Protein AF-A0A4D8Q860-F1 (afdb_monomer_lite)

pLDDT: mean 70.32, std 8.39, range [41.34, 82.62]

InterPro domains:
  IPR055644 Protein of unknown function DUF7220 [PF23858] (2-69)

Structure (mmCIF, N/CA/C/O backbone):
data_AF-A0A4D8Q860-F1
#
_entry.id   AF-A0A4D8Q860-F1
#
loop_
_atom_site.group_PDB
_atom_site.id
_atom_site.type_symbol
_atom_site.label_atom_id
_atom_site.label_alt_id
_atom_site.label_comp_id
_atom_site.label_asym_id
_atom_site.label_entity_id
_atom_site.label_seq_id
_atom_site.pdbx_PDB_ins_code
_atom_site.Cartn_x
_atom_site.Cartn_y
_atom_site.Cartn_z
_atom_site.occupancy
_atom_site.B_iso_or_equiv
_atom_site.auth_seq_id
_atom_site.auth_comp_id
_atom_site.auth_asym_id
_atom_site.auth_atom_id
_atom_site.pdbx_PDB_model_num
ATOM 1 N N . MET A 1 1 ? -9.293 -8.699 29.987 1.00 41.34 1 MET A N 1
ATOM 2 C CA . MET A 1 1 ? -8.065 -8.206 29.324 1.00 41.34 1 MET A CA 1
ATOM 3 C C . MET A 1 1 ? -8.485 -7.146 28.314 1.00 41.34 1 MET A C 1
ATOM 5 O O . MET A 1 1 ? -9.015 -7.494 27.268 1.00 41.34 1 MET A O 1
ATOM 9 N N . SER A 1 2 ? -8.406 -5.865 28.681 1.00 48.03 2 SER A N 1
ATOM 10 C CA . SER A 1 2 ? -8.932 -4.771 27.852 1.00 48.03 2 SER A CA 1
ATOM 11 C C . SER A 1 2 ? -7.852 -4.331 26.864 1.00 48.03 2 SER A C 1
ATOM 13 O O . SER A 1 2 ? -7.008 -3.501 27.188 1.00 48.03 2 SER A O 1
ATOM 15 N N . GLN A 1 3 ? -7.814 -4.954 25.683 1.00 50.62 3 GLN A N 1
ATOM 16 C CA . GLN A 1 3 ? -6.942 -4.507 24.597 1.00 50.62 3 GLN A CA 1
ATOM 17 C C . GLN A 1 3 ? -7.453 -3.134 24.141 1.00 50.62 3 GLN A C 1
ATOM 19 O O . GLN A 1 3 ? -8.586 -3.013 23.667 1.00 50.62 3 GLN A O 1
ATOM 24 N N . SER A 1 4 ? -6.653 -2.081 24.342 1.00 62.25 4 SER A N 1
ATOM 25 C CA . SER A 1 4 ? -7.010 -0.715 23.946 1.00 62.25 4 SER A CA 1
ATOM 26 C C . SER A 1 4 ? -7.490 -0.690 22.496 1.00 62.25 4 SER A C 1
ATOM 28 O O . SER A 1 4 ? -6.823 -1.225 21.610 1.00 62.25 4 SER A O 1
ATOM 30 N N . ARG A 1 5 ? -8.636 -0.044 22.228 1.00 64.00 5 ARG A N 1
ATOM 31 C CA . ARG A 1 5 ? -9.242 0.012 20.879 1.00 64.00 5 ARG A CA 1
ATOM 32 C C . ARG A 1 5 ? -8.282 0.581 19.821 1.00 64.00 5 ARG A C 1
ATOM 34 O O . ARG A 1 5 ? -8.381 0.221 18.653 1.00 64.00 5 ARG A O 1
ATOM 41 N N . LEU A 1 6 ? -7.322 1.405 20.249 1.00 62.06 6 LEU A N 1
ATOM 42 C CA . LEU A 1 6 ? -6.219 1.915 19.429 1.00 62.06 6 LEU A CA 1
ATOM 43 C C . LEU A 1 6 ? -5.217 0.824 19.021 1.00 62.06 6 LEU A C 1
ATOM 45 O O . LEU A 1 6 ? -4.784 0.798 17.873 1.00 62.06 6 LEU A O 1
ATOM 49 N N . LEU A 1 7 ? -4.898 -0.108 19.922 1.00 64.81 7 LEU A N 1
ATOM 50 C CA . LEU A 1 7 ? -3.965 -1.205 19.662 1.00 64.81 7 LEU A CA 1
ATOM 51 C C . LEU A 1 7 ? -4.557 -2.201 18.658 1.00 64.81 7 LEU A C 1
ATOM 53 O O . LEU A 1 7 ? -3.905 -2.558 17.687 1.00 64.81 7 LEU A O 1
ATOM 57 N N . SER A 1 8 ? -5.835 -2.560 18.828 1.00 65.50 8 SER A N 1
ATOM 58 C CA . SER A 1 8 ? -6.555 -3.418 17.873 1.00 65.50 8 SER A CA 1
ATOM 59 C C . SER A 1 8 ? -6.690 -2.761 16.488 1.00 65.50 8 SER A C 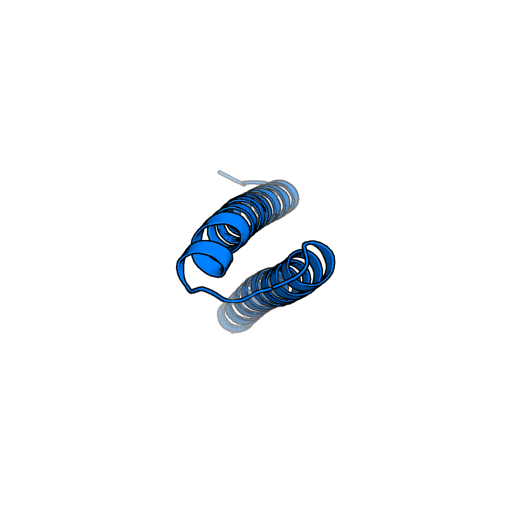1
ATOM 61 O O . SER A 1 8 ? -6.638 -3.437 15.461 1.00 65.50 8 SER A O 1
ATOM 63 N N . GLY A 1 9 ? -6.807 -1.428 16.440 1.00 66.25 9 GLY A N 1
ATOM 64 C CA . GLY A 1 9 ? -6.753 -0.661 15.195 1.00 66.25 9 GLY A CA 1
ATOM 65 C C . GLY A 1 9 ? -5.386 -0.731 14.507 1.00 66.25 9 GLY A C 1
ATOM 66 O O . GLY A 1 9 ? -5.327 -0.965 13.302 1.00 66.25 9 GLY A O 1
ATOM 67 N N . ALA A 1 10 ? -4.297 -0.583 15.264 1.00 66.56 10 ALA A N 1
ATOM 68 C CA . ALA A 1 10 ? -2.934 -0.655 14.737 1.00 66.56 10 ALA A CA 1
ATOM 69 C C . ALA A 1 10 ? -2.568 -2.063 14.242 1.00 66.56 10 ALA A C 1
ATOM 71 O O . ALA A 1 10 ? -2.035 -2.210 13.146 1.00 66.56 10 ALA A O 1
ATOM 72 N N . GLU A 1 11 ? -2.922 -3.098 15.003 1.00 67.38 11 GLU A N 1
ATOM 73 C CA . GLU A 1 11 ? -2.677 -4.510 14.676 1.00 67.38 11 GLU A CA 1
ATOM 74 C C . GLU A 1 11 ? -3.370 -4.906 13.365 1.00 67.38 11 GLU A C 1
ATOM 76 O O . GLU A 1 11 ? -2.798 -5.526 12.471 1.00 67.38 11 GLU A O 1
ATOM 81 N N . ALA A 1 12 ? -4.595 -4.425 13.194 1.00 67.69 12 ALA A N 1
ATOM 82 C CA . ALA A 1 12 ? -5.343 -4.549 11.963 1.00 67.69 12 ALA A CA 1
ATOM 83 C C . ALA A 1 12 ? -4.721 -3.837 10.755 1.00 67.69 12 ALA A C 1
ATOM 85 O O . ALA A 1 12 ? -4.745 -4.374 9.642 1.00 67.69 12 ALA A O 1
ATOM 86 N N . CYS A 1 13 ? -4.233 -2.611 10.951 1.00 68.25 13 CYS A N 1
ATOM 87 C CA . CYS A 1 13 ? -3.553 -1.861 9.901 1.00 68.25 13 CYS A CA 1
ATOM 88 C C . CYS A 1 13 ? -2.257 -2.566 9.500 1.00 68.25 13 CYS A C 1
ATOM 90 O O . CYS A 1 13 ? -2.019 -2.738 8.308 1.00 68.25 13 CYS A O 1
ATOM 92 N N . ALA A 1 14 ? -1.480 -3.052 10.472 1.00 69.75 14 ALA A N 1
ATOM 93 C CA . ALA A 1 14 ? -0.263 -3.820 10.231 1.00 69.75 14 ALA A CA 1
ATOM 94 C C . ALA A 1 14 ? -0.549 -5.105 9.440 1.00 69.75 14 ALA A C 1
ATOM 96 O O . ALA A 1 14 ? 0.122 -5.370 8.447 1.00 69.75 14 ALA A O 1
ATOM 97 N N . ASN A 1 15 ? -1.598 -5.847 9.809 1.00 70.56 15 ASN A N 1
ATOM 98 C CA . ASN A 1 15 ? -1.970 -7.082 9.117 1.00 70.56 15 ASN A CA 1
ATOM 99 C C . ASN A 1 15 ? -2.489 -6.835 7.685 1.00 70.56 15 ASN A C 1
ATOM 101 O O . ASN A 1 15 ? -2.331 -7.663 6.793 1.00 70.56 15 ASN A O 1
ATOM 105 N N . THR A 1 16 ? -3.103 -5.674 7.440 1.00 73.44 16 THR A N 1
ATOM 106 C CA . THR A 1 16 ? -3.531 -5.288 6.085 1.00 73.44 16 THR A CA 1
ATOM 107 C C . THR A 1 16 ? -2.348 -4.799 5.246 1.00 73.44 16 THR A C 1
ATOM 109 O O . THR A 1 16 ? -2.252 -5.129 4.066 1.00 73.44 16 THR A O 1
ATOM 112 N N . ALA A 1 17 ? -1.424 -4.051 5.853 1.00 72.75 17 ALA A N 1
ATOM 113 C CA . ALA A 1 17 ? -0.213 -3.561 5.202 1.00 72.75 17 ALA A CA 1
ATOM 114 C C . ALA A 1 17 ? 0.747 -4.700 4.819 1.00 72.75 17 ALA A C 1
ATOM 116 O O . ALA A 1 17 ? 1.326 -4.670 3.734 1.00 72.75 17 ALA A O 1
ATOM 117 N N . SER A 1 18 ? 0.879 -5.733 5.656 1.00 70.88 18 SER A N 1
ATOM 118 C CA . SER A 1 18 ? 1.664 -6.927 5.321 1.00 70.88 18 SER A CA 1
ATOM 119 C C . SER A 1 18 ? 1.039 -7.708 4.158 1.00 70.88 18 SER A C 1
ATOM 121 O O . SER A 1 18 ? 1.749 -8.089 3.228 1.00 70.88 18 SER A O 1
ATOM 123 N N . GLY A 1 19 ? -0.290 -7.868 4.141 1.00 71.50 19 GLY A N 1
ATOM 124 C CA . GLY A 1 19 ? -1.016 -8.480 3.021 1.00 71.50 19 GLY A CA 1
ATOM 125 C C . GLY A 1 19 ? -0.888 -7.700 1.703 1.00 71.50 19 GLY A C 1
ATOM 126 O O . GLY A 1 19 ? -0.749 -8.308 0.638 1.00 71.50 19 GLY A O 1
ATOM 127 N N . PHE A 1 20 ? -0.869 -6.365 1.773 1.00 74.12 20 PHE A N 1
ATOM 128 C CA . PHE A 1 20 ? -0.568 -5.488 0.637 1.00 74.12 20 PHE A CA 1
ATOM 129 C C . PHE A 1 20 ? 0.834 -5.729 0.087 1.00 74.12 20 PHE A C 1
ATOM 131 O O . PHE A 1 20 ? 0.981 -5.990 -1.105 1.00 74.12 20 PHE A O 1
ATOM 138 N N . ALA A 1 21 ? 1.849 -5.673 0.953 1.00 72.38 21 ALA A N 1
ATOM 139 C CA . ALA A 1 21 ? 3.240 -5.840 0.549 1.00 72.38 21 ALA A CA 1
ATOM 140 C C . ALA A 1 21 ? 3.464 -7.203 -0.125 1.00 72.38 21 ALA A C 1
ATOM 142 O O . ALA A 1 21 ? 4.049 -7.269 -1.205 1.00 72.38 21 ALA A O 1
ATOM 143 N N . LEU A 1 22 ? 2.910 -8.275 0.452 1.00 75.38 22 LEU A N 1
ATOM 144 C CA . LEU A 1 22 ? 2.979 -9.619 -0.125 1.00 75.38 22 LEU A CA 1
ATOM 145 C C . LEU A 1 22 ? 2.274 -9.706 -1.485 1.00 75.38 22 LEU A C 1
ATOM 147 O O . LEU A 1 22 ? 2.834 -10.267 -2.425 1.00 75.38 22 LEU A O 1
ATOM 151 N N . SER A 1 23 ? 1.081 -9.116 -1.620 1.00 74.44 23 SER A N 1
ATOM 152 C CA . SER A 1 23 ? 0.345 -9.109 -2.895 1.00 74.44 23 SER A CA 1
ATOM 153 C C . SER A 1 23 ? 1.067 -8.304 -3.976 1.00 74.44 23 SER A C 1
ATOM 155 O O . SER A 1 23 ? 1.062 -8.692 -5.142 1.00 74.44 23 SER A O 1
ATOM 157 N N . TRP A 1 24 ? 1.721 -7.203 -3.599 1.00 74.88 24 TRP A N 1
ATOM 158 C CA . TRP A 1 24 ? 2.503 -6.383 -4.521 1.00 74.88 24 TRP A CA 1
ATOM 159 C C . TRP A 1 24 ? 3.716 -7.131 -5.059 1.00 74.88 24 TRP A C 1
ATOM 161 O O . TRP A 1 24 ? 3.930 -7.165 -6.273 1.00 74.88 24 TRP A O 1
ATOM 171 N N . MET A 1 25 ? 4.463 -7.776 -4.159 1.00 75.44 25 MET A N 1
ATOM 172 C CA . MET A 1 25 ? 5.621 -8.595 -4.510 1.00 75.44 25 MET A CA 1
ATOM 173 C C . MET A 1 25 ? 5.216 -9.782 -5.388 1.00 75.44 25 MET A C 1
ATOM 175 O O . MET A 1 25 ? 5.866 -10.043 -6.398 1.00 75.44 25 MET A O 1
ATOM 179 N N . ALA A 1 26 ? 4.109 -10.454 -5.057 1.00 79.06 26 ALA A N 1
ATOM 180 C CA . ALA A 1 26 ? 3.569 -11.534 -5.874 1.00 79.06 26 ALA A CA 1
ATOM 181 C C . ALA A 1 26 ? 3.176 -11.042 -7.274 1.00 79.06 26 ALA A C 1
ATOM 183 O O . ALA A 1 26 ? 3.544 -11.676 -8.257 1.00 79.06 26 ALA A O 1
ATOM 184 N N . GLY A 1 27 ? 2.510 -9.887 -7.387 1.00 72.56 27 GLY A N 1
ATOM 185 C CA . GLY A 1 27 ? 2.167 -9.282 -8.677 1.00 72.56 27 GLY A CA 1
ATOM 186 C C . GLY A 1 27 ? 3.399 -9.003 -9.539 1.00 72.56 27 GLY A C 1
ATOM 187 O O . GLY A 1 27 ? 3.432 -9.386 -10.706 1.00 72.56 27 GLY A O 1
ATOM 188 N N . MET A 1 28 ? 4.459 -8.430 -8.958 1.00 71.94 28 MET A N 1
ATOM 189 C CA . MET A 1 28 ? 5.704 -8.164 -9.696 1.00 71.94 28 MET A CA 1
ATOM 190 C C . MET A 1 28 ? 6.378 -9.426 -10.246 1.00 71.94 28 MET A C 1
ATOM 192 O O . MET A 1 28 ? 7.102 -9.319 -11.228 1.00 71.94 28 MET A O 1
ATOM 196 N N . ILE A 1 29 ? 6.152 -10.598 -9.644 1.00 76.81 29 ILE A N 1
ATOM 197 C CA . ILE A 1 29 ? 6.727 -11.877 -10.092 1.00 76.81 29 ILE A CA 1
ATOM 198 C C . ILE A 1 29 ? 5.772 -12.608 -11.045 1.00 76.81 29 ILE A C 1
ATOM 200 O O . ILE A 1 29 ? 6.185 -13.111 -12.086 1.00 76.81 29 ILE A O 1
ATOM 204 N N . VAL A 1 30 ? 4.481 -12.649 -10.718 1.00 79.75 30 VAL A N 1
ATOM 205 C CA . VAL A 1 30 ? 3.475 -13.419 -11.460 1.00 79.75 30 VAL A CA 1
ATOM 206 C C . VAL A 1 30 ? 3.113 -12.748 -12.786 1.00 79.75 30 VAL A C 1
ATOM 208 O O . VAL A 1 30 ? 2.995 -13.437 -13.796 1.00 79.75 30 VAL A O 1
ATOM 211 N N . TYR A 1 31 ? 2.984 -11.417 -12.831 1.00 76.62 31 TYR A N 1
ATOM 212 C CA . TYR A 1 31 ? 2.645 -10.706 -14.070 1.00 76.62 31 TYR A CA 1
ATOM 213 C C . TYR A 1 31 ? 3.664 -10.903 -15.207 1.00 76.62 31 TYR A C 1
ATOM 215 O O . TYR A 1 31 ? 3.225 -11.224 -16.315 1.00 76.62 31 TYR A O 1
ATOM 223 N N . PRO A 1 32 ? 4.992 -10.810 -14.985 1.00 73.12 32 PRO A N 1
ATOM 224 C CA . PRO A 1 32 ? 5.952 -11.132 -16.036 1.00 73.12 32 PRO A CA 1
ATOM 225 C C . PRO A 1 32 ? 5.974 -12.627 -16.385 1.00 73.12 32 PRO A C 1
ATOM 227 O O . PRO A 1 32 ? 6.145 -12.953 -17.557 1.00 73.12 32 PRO A O 1
ATOM 230 N N . MET A 1 33 ? 5.734 -13.539 -15.430 1.00 76.38 33 MET A N 1
ATOM 231 C CA . MET A 1 33 ? 5.612 -14.979 -15.733 1.00 76.38 33 MET A CA 1
ATOM 232 C C . MET A 1 33 ? 4.404 -15.301 -16.625 1.00 76.38 33 MET A C 1
ATOM 234 O O . MET A 1 33 ? 4.458 -16.244 -17.408 1.00 76.38 33 MET A O 1
A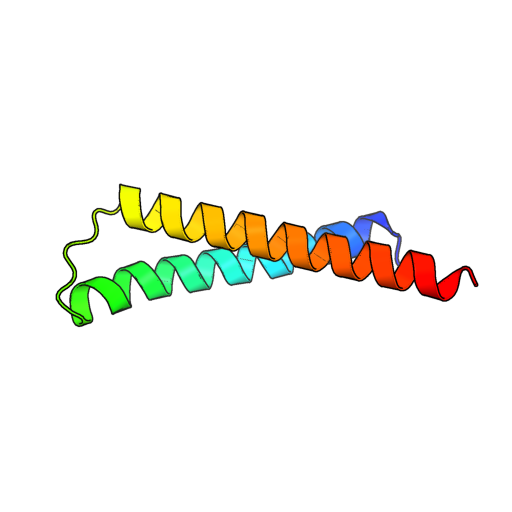TOM 238 N N . LEU A 1 34 ? 3.331 -14.511 -16.540 1.00 78.56 34 LEU A N 1
ATOM 239 C CA . LEU A 1 34 ? 2.140 -14.635 -17.388 1.00 78.56 34 LEU A CA 1
ATOM 240 C C . LEU A 1 34 ? 2.274 -13.911 -18.742 1.00 78.56 34 LEU A C 1
ATOM 242 O O . LEU A 1 34 ? 1.328 -13.906 -19.528 1.00 78.56 34 LEU A O 1
ATOM 246 N N . GLY A 1 35 ? 3.423 -13.286 -19.026 1.00 74.50 35 GLY A N 1
ATOM 247 C CA . GLY A 1 35 ? 3.658 -12.549 -20.271 1.00 74.50 35 GLY A CA 1
ATOM 248 C C . GLY A 1 35 ? 2.904 -11.220 -20.363 1.00 74.50 35 GLY A C 1
ATOM 249 O O . GLY A 1 35 ? 2.727 -10.693 -21.459 1.00 74.50 35 GLY A O 1
ATOM 250 N N . TRP A 1 36 ? 2.435 -10.674 -19.236 1.00 75.38 36 TRP A N 1
ATOM 251 C CA . TRP A 1 36 ? 1.737 -9.390 -19.199 1.00 75.38 36 TRP A CA 1
ATOM 252 C C . TRP A 1 36 ? 2.750 -8.257 -18.982 1.00 75.38 36 TRP A C 1
ATOM 254 O O . TRP A 1 36 ? 3.345 -8.182 -17.903 1.00 75.38 36 TRP A O 1
ATOM 264 N N . PRO A 1 37 ? 2.947 -7.343 -19.956 1.00 68.75 37 PRO A N 1
ATOM 265 C CA . PRO A 1 37 ? 3.851 -6.205 -19.812 1.00 68.75 37 PRO A CA 1
ATOM 266 C C . PRO A 1 37 ? 3.188 -5.116 -18.958 1.00 68.75 37 PRO A C 1
ATOM 268 O O . PRO A 1 37 ? 2.813 -4.049 -19.440 1.00 68.75 37 PRO A O 1
ATOM 271 N N . ILE A 1 38 ? 2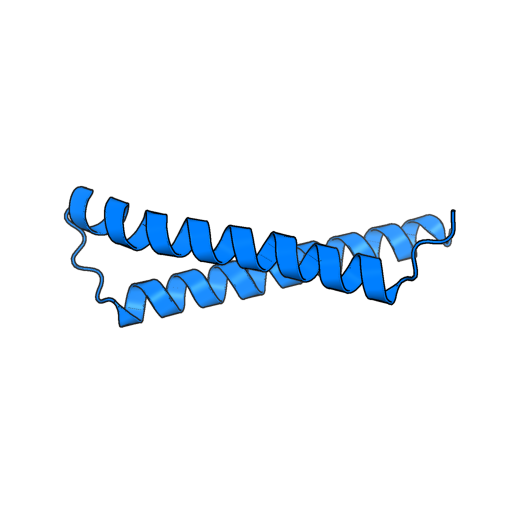.996 -5.401 -17.673 1.00 71.88 38 ILE A N 1
ATOM 272 C CA . ILE A 1 38 ? 2.514 -4.424 -16.700 1.00 71.88 38 ILE A CA 1
ATOM 273 C C . ILE A 1 38 ? 3.709 -3.579 -16.257 1.00 71.88 38 ILE A C 1
ATOM 275 O O . ILE A 1 38 ? 4.683 -4.094 -15.707 1.00 71.88 38 ILE A O 1
ATOM 279 N N . SER A 1 39 ? 3.629 -2.265 -16.467 1.00 76.69 39 SER A N 1
ATOM 280 C CA . SER A 1 39 ? 4.633 -1.334 -15.947 1.00 76.69 39 SER A CA 1
ATOM 281 C C . SER A 1 39 ? 4.594 -1.295 -14.414 1.00 76.69 39 SER A C 1
ATOM 283 O O . SER A 1 39 ? 3.523 -1.401 -13.808 1.00 76.69 39 SER A O 1
ATOM 285 N N . ALA A 1 40 ? 5.740 -1.073 -13.761 1.00 74.25 40 ALA A N 1
ATOM 286 C CA . ALA A 1 40 ? 5.829 -0.975 -12.300 1.00 74.25 40 ALA A CA 1
ATOM 287 C C . ALA A 1 40 ? 4.829 0.044 -11.711 1.00 74.25 40 ALA A C 1
ATOM 289 O O . ALA A 1 40 ? 4.251 -0.192 -10.646 1.00 74.25 40 ALA A O 1
ATOM 290 N N . GLY A 1 41 ? 4.554 1.138 -12.432 1.00 78.19 41 GLY A N 1
ATOM 291 C CA . GLY A 1 41 ? 3.535 2.121 -12.052 1.00 78.19 41 GLY A CA 1
ATOM 292 C C . GLY A 1 41 ? 2.106 1.562 -12.070 1.00 78.19 41 GLY A C 1
ATOM 293 O O . GLY A 1 41 ? 1.344 1.800 -11.135 1.00 78.19 41 GLY A O 1
ATOM 294 N N . GLN A 1 42 ? 1.753 0.754 -13.076 1.00 77.00 42 GLN A N 1
ATOM 295 C CA . GLN A 1 42 ? 0.439 0.105 -13.163 1.00 77.00 42 GLN A CA 1
ATOM 296 C C . GLN A 1 42 ? 0.260 -0.951 -12.069 1.00 77.00 42 GLN A C 1
ATOM 298 O O . GLN A 1 42 ? -0.785 -0.977 -11.422 1.00 77.00 42 GLN A O 1
ATOM 303 N N . ASN A 1 43 ? 1.286 -1.768 -11.804 1.00 77.31 43 ASN A N 1
ATOM 304 C CA . ASN A 1 43 ? 1.245 -2.724 -10.696 1.00 77.31 43 ASN A CA 1
ATOM 305 C C . ASN A 1 43 ? 1.049 -2.006 -9.351 1.00 77.31 43 ASN A C 1
ATOM 307 O O . ASN A 1 43 ? 0.231 -2.408 -8.530 1.00 77.31 43 ASN A O 1
ATOM 311 N N . THR A 1 44 ? 1.746 -0.888 -9.146 1.00 77.00 44 THR A N 1
ATOM 312 C CA . THR A 1 44 ? 1.608 -0.086 -7.924 1.00 77.00 44 THR A CA 1
ATOM 313 C C . THR A 1 44 ? 0.193 0.470 -7.772 1.00 77.00 44 THR A C 1
ATOM 315 O O . THR A 1 44 ? -0.375 0.354 -6.691 1.00 77.00 44 THR A O 1
ATOM 318 N N . ALA A 1 45 ? -0.412 0.992 -8.845 1.00 82.62 45 ALA A N 1
ATOM 319 C CA . ALA A 1 45 ? -1.791 1.484 -8.831 1.00 82.62 45 ALA A CA 1
ATOM 320 C C . ALA A 1 45 ? -2.811 0.375 -8.515 1.00 82.62 45 ALA A C 1
ATOM 322 O O . ALA A 1 45 ? -3.669 0.564 -7.651 1.00 82.62 45 ALA A O 1
ATOM 323 N N . VAL A 1 46 ? -2.691 -0.794 -9.156 1.00 81.62 46 VAL A N 1
ATOM 324 C CA . VAL A 1 46 ? -3.561 -1.957 -8.897 1.00 81.62 46 VAL A CA 1
ATOM 325 C C . VAL A 1 46 ? -3.495 -2.350 -7.429 1.00 81.62 46 VAL A C 1
ATOM 327 O O . VAL A 1 46 ? -4.517 -2.521 -6.764 1.00 81.62 46 VAL A O 1
ATOM 330 N N . VAL A 1 47 ? -2.284 -2.455 -6.901 1.00 80.31 47 VAL A N 1
ATOM 331 C CA . VAL A 1 47 ? -2.081 -2.962 -5.553 1.00 80.31 47 VAL A CA 1
ATOM 332 C C . VAL A 1 47 ? -2.506 -1.911 -4.513 1.00 80.31 47 VAL A C 1
ATOM 334 O O . VAL A 1 47 ? -3.081 -2.267 -3.480 1.00 80.31 47 VAL A O 1
ATOM 337 N N . LEU A 1 48 ? -2.344 -0.612 -4.805 1.00 80.50 48 LEU A N 1
ATOM 338 C CA . LEU A 1 48 ? -2.902 0.488 -4.003 1.00 80.50 48 LEU A CA 1
ATOM 339 C C . LEU A 1 48 ? -4.429 0.407 -3.915 1.00 80.50 48 LEU A C 1
ATOM 341 O O . LEU A 1 48 ? -4.989 0.480 -2.819 1.00 80.50 48 LEU A O 1
ATOM 345 N N . VAL A 1 49 ? -5.102 0.207 -5.052 1.00 82.50 49 VAL A N 1
ATOM 346 C CA . VAL A 1 49 ? -6.565 0.071 -5.110 1.00 82.50 49 VAL A CA 1
ATOM 347 C C . VAL A 1 49 ? -7.026 -1.147 -4.311 1.00 82.50 49 VAL A C 1
ATOM 349 O O . VAL A 1 49 ? -7.905 -1.023 -3.457 1.00 82.50 49 VAL A O 1
ATOM 352 N N . PHE A 1 50 ? -6.395 -2.308 -4.500 1.00 73.75 50 PHE A N 1
ATOM 353 C CA . PHE A 1 50 ? -6.722 -3.522 -3.740 1.00 73.75 50 PHE A CA 1
ATOM 354 C C . PHE A 1 50 ? -6.510 -3.364 -2.228 1.00 73.75 50 PHE A C 1
ATOM 356 O O . PHE A 1 50 ? -7.235 -3.959 -1.424 1.00 73.75 50 PHE A O 1
ATOM 363 N N . THR A 1 51 ? -5.566 -2.519 -1.828 1.00 77.12 51 THR A N 1
ATOM 364 C CA . THR A 1 51 ? -5.291 -2.217 -0.414 1.00 77.12 51 THR A CA 1
ATOM 365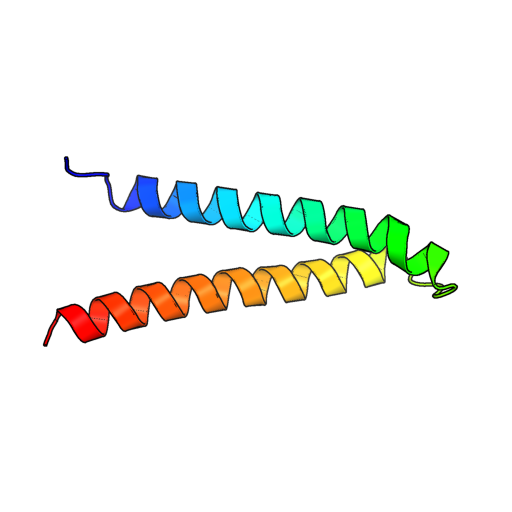 C C . THR A 1 51 ? -6.315 -1.293 0.181 1.00 77.12 51 THR A C 1
ATOM 367 O O . THR A 1 51 ? -6.832 -1.578 1.262 1.00 77.12 51 THR A O 1
ATOM 370 N N . ALA A 1 52 ? -6.671 -0.234 -0.544 1.00 78.31 52 ALA A N 1
ATOM 371 C CA . ALA A 1 52 ? -7.766 0.642 -0.160 1.00 78.31 52 ALA A CA 1
ATOM 372 C C . ALA A 1 52 ? -9.069 -0.161 -0.005 1.00 78.31 52 ALA A C 1
ATOM 374 O O . ALA A 1 52 ? -9.753 -0.029 1.010 1.00 78.31 52 ALA A O 1
ATOM 375 N N . ILE A 1 53 ? -9.363 -1.071 -0.942 1.00 77.19 53 ILE A N 1
ATOM 376 C CA . ILE A 1 53 ? -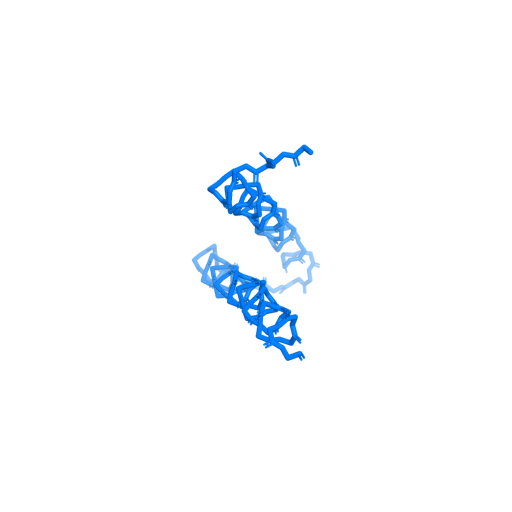10.523 -1.972 -0.873 1.00 77.19 53 ILE A CA 1
ATOM 377 C C . ILE A 1 53 ? -10.422 -2.925 0.329 1.00 77.19 53 ILE A C 1
ATOM 379 O O . ILE A 1 53 ? -11.403 -3.103 1.053 1.00 77.19 53 ILE A O 1
ATOM 383 N N . SER A 1 54 ? -9.254 -3.519 0.591 1.00 72.12 54 SER A N 1
ATOM 384 C CA . SER A 1 54 ? -9.061 -4.432 1.729 1.00 72.12 54 SER A CA 1
ATOM 385 C C . SER A 1 54 ? -9.229 -3.736 3.080 1.00 72.12 54 SER A C 1
ATOM 387 O O . SER A 1 54 ? -9.871 -4.291 3.983 1.00 72.12 54 SER A O 1
ATOM 389 N N . LEU A 1 55 ? -8.712 -2.511 3.206 1.00 72.31 55 LEU A N 1
ATOM 390 C CA . LEU A 1 55 ? -8.908 -1.654 4.375 1.00 72.31 55 LEU A CA 1
ATOM 391 C C . LEU A 1 55 ? -10.382 -1.279 4.535 1.00 72.31 55 LEU A C 1
ATOM 393 O O . LEU A 1 55 ? -10.939 -1.451 5.621 1.00 72.31 55 LEU A O 1
ATOM 397 N N . LEU A 1 56 ? -11.031 -0.834 3.454 1.00 73.88 56 LEU A N 1
ATOM 398 C CA . LEU A 1 56 ? -12.441 -0.450 3.457 1.00 73.88 56 LEU A CA 1
ATOM 399 C C . LEU A 1 56 ? -13.333 -1.620 3.874 1.00 73.88 56 LEU A C 1
ATOM 401 O O . LEU A 1 56 ? -14.164 -1.469 4.767 1.00 73.88 56 LEU A O 1
ATOM 405 N N . ARG A 1 57 ? -13.120 -2.808 3.299 1.00 72.56 57 ARG A N 1
ATOM 406 C CA . ARG A 1 57 ? -13.828 -4.037 3.679 1.00 72.56 57 ARG A CA 1
ATOM 407 C C . ARG A 1 57 ? -13.654 -4.321 5.170 1.00 72.56 57 ARG A C 1
ATOM 409 O O . ARG A 1 57 ? -14.641 -4.504 5.876 1.00 72.56 57 ARG A O 1
ATOM 416 N N . SER A 1 58 ? -12.418 -4.309 5.665 1.00 65.50 58 SER A N 1
ATOM 417 C CA . SER A 1 58 ? -12.122 -4.585 7.078 1.00 65.50 58 SER A CA 1
ATOM 418 C C . SER A 1 58 ? -12.781 -3.569 8.018 1.00 65.50 58 SER A C 1
ATOM 420 O O . SER A 1 58 ? -13.303 -3.940 9.072 1.00 65.50 58 SER A O 1
ATOM 422 N N . TYR A 1 59 ? -12.813 -2.295 7.625 1.00 67.50 59 TYR A N 1
ATOM 423 C CA . TYR A 1 59 ? -13.502 -1.233 8.353 1.00 67.50 59 TYR A CA 1
ATOM 424 C C . TYR A 1 59 ? -15.025 -1.421 8.359 1.00 67.50 59 TYR A C 1
ATOM 426 O O . TYR A 1 59 ? -15.652 -1.331 9.418 1.00 67.50 59 TYR A O 1
ATOM 434 N N . LEU A 1 60 ? -15.618 -1.731 7.202 1.00 68.44 60 LEU A N 1
ATOM 435 C CA . LEU A 1 60 ? -17.054 -1.975 7.063 1.00 68.44 60 LEU A CA 1
ATOM 436 C C . LEU A 1 60 ? -17.504 -3.152 7.928 1.00 68.44 60 LEU A C 1
ATOM 438 O O . LEU A 1 60 ? -18.477 -3.009 8.663 1.00 68.44 60 LEU A O 1
ATOM 442 N N . TRP A 1 61 ? -16.767 -4.266 7.923 1.00 67.75 61 TRP A N 1
ATOM 443 C CA . TRP A 1 61 ? -17.064 -5.424 8.770 1.00 67.75 61 TRP A CA 1
ATOM 444 C C . TRP A 1 61 ? -16.996 -5.088 10.263 1.00 67.75 61 TRP A C 1
ATOM 446 O O . TRP A 1 61 ? -17.909 -5.441 11.008 1.00 67.75 61 TRP A O 1
ATOM 456 N N . ARG A 1 62 ? -15.978 -4.339 10.714 1.00 68.56 62 ARG A N 1
ATOM 457 C CA . ARG A 1 62 ? -15.917 -3.861 12.110 1.00 68.56 62 ARG A CA 1
ATOM 458 C C . ARG A 1 62 ? -17.109 -2.990 12.468 1.00 68.56 62 ARG A C 1
ATOM 460 O O . ARG A 1 62 ? -17.665 -3.127 13.555 1.00 68.56 62 ARG A O 1
ATOM 467 N N . ARG A 1 63 ? -17.505 -2.097 11.561 1.00 66.88 63 ARG A N 1
ATOM 468 C CA . ARG A 1 63 ? -18.619 -1.175 11.786 1.00 66.88 63 ARG A CA 1
ATOM 469 C C . ARG A 1 63 ? -19.969 -1.894 11.775 1.00 66.88 63 ARG A C 1
ATOM 471 O O . ARG A 1 63 ? -20.814 -1.559 12.598 1.00 66.88 63 ARG A O 1
ATOM 478 N N . LEU A 1 64 ? -20.142 -2.906 10.924 1.00 65.75 64 LEU A N 1
ATOM 479 C CA . LEU A 1 64 ? -21.308 -3.795 10.897 1.00 65.75 64 LEU A CA 1
ATOM 480 C C . LEU A 1 64 ? -21.410 -4.622 12.178 1.00 65.75 64 LEU A C 1
ATOM 482 O O . LEU A 1 64 ? -22.425 -4.535 12.857 1.00 65.75 64 LEU A O 1
ATOM 486 N N . PHE A 1 65 ? -20.356 -5.334 12.583 1.00 65.94 65 PHE A N 1
ATOM 487 C CA . PHE A 1 65 ? -20.375 -6.099 13.835 1.00 65.94 65 PHE A CA 1
ATOM 488 C C . PHE A 1 65 ? -20.595 -5.210 15.064 1.00 65.94 65 PHE A C 1
ATOM 490 O O . PHE A 1 65 ? -21.334 -5.591 15.966 1.00 65.94 65 PHE A O 1
ATOM 497 N N . ASN A 1 66 ? -20.023 -4.001 15.095 1.00 63.53 66 ASN A N 1
ATOM 498 C CA . ASN A 1 66 ? -20.280 -3.054 16.182 1.00 63.53 66 ASN A CA 1
ATOM 499 C C . ASN A 1 66 ? -21.710 -2.479 16.145 1.00 63.53 66 ASN A C 1
ATOM 501 O O . ASN A 1 66 ? -22.184 -2.043 17.182 1.00 63.53 66 ASN A O 1
ATOM 505 N N . ARG A 1 67 ? -22.396 -2.451 14.992 1.00 62.75 67 ARG A N 1
ATOM 506 C CA . ARG A 1 67 ? -23.821 -2.079 14.890 1.00 62.75 67 ARG A CA 1
ATOM 507 C C . ARG A 1 67 ? -24.737 -3.232 15.310 1.00 62.75 67 ARG A C 1
ATOM 509 O O . ARG A 1 67 ? -25.679 -2.997 16.049 1.00 62.75 67 ARG A O 1
ATOM 516 N N . VAL A 1 68 ? -24.429 -4.458 14.885 1.00 64.50 68 VAL A N 1
ATOM 517 C CA . VAL A 1 68 ? -25.202 -5.673 15.201 1.00 64.50 68 VAL A CA 1
ATOM 518 C C . VAL A 1 68 ? -25.145 -6.007 16.692 1.00 64.50 68 VAL A C 1
ATOM 520 O O . VAL A 1 68 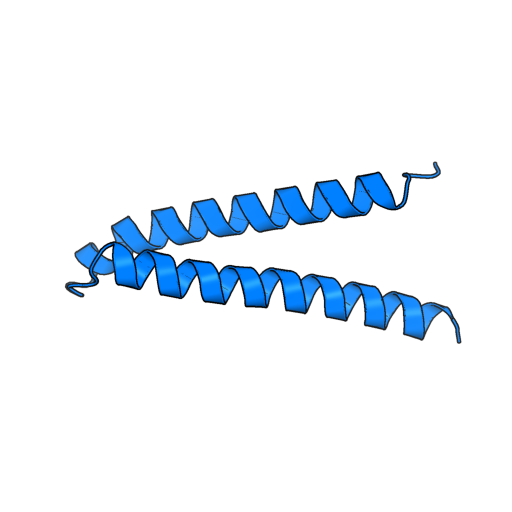? -26.143 -6.426 17.254 1.00 64.50 68 VAL A O 1
ATOM 523 N N . ARG A 1 69 ? -24.008 -5.775 17.361 1.00 57.50 69 ARG A N 1
ATOM 524 C CA . ARG A 1 69 ? -23.850 -6.019 18.809 1.00 57.50 69 ARG A CA 1
ATOM 525 C C . ARG A 1 69 ? -24.484 -4.942 19.704 1.00 57.50 69 ARG A C 1
ATOM 527 O O . ARG A 1 69 ? -24.359 -5.028 20.920 1.00 57.50 69 ARG A O 1
ATOM 534 N N . SER A 1 70 ? -25.059 -3.893 19.115 1.00 53.06 70 SER A N 1
ATOM 535 C CA . SER A 1 70 ? -25.763 -2.811 19.820 1.00 53.06 70 SER A CA 1
ATOM 536 C C . SER A 1 70 ? -27.292 -2.925 19.722 1.00 53.06 70 SER A C 1
ATOM 538 O O . SER A 1 70 ? -27.978 -2.015 20.183 1.00 53.06 70 SER A O 1
ATOM 540 N N . CYS A 1 71 ? -27.806 -4.014 19.145 1.00 44.25 71 CYS A N 1
ATOM 541 C CA . CYS A 1 71 ? -29.194 -4.464 19.263 1.00 44.25 71 CYS A CA 1
ATOM 542 C C . CYS A 1 71 ? -29.239 -5.698 20.165 1.00 44.25 71 CYS A C 1
ATOM 544 O O . CYS A 1 71 ? -30.248 -5.832 20.885 1.00 44.25 71 CYS A O 1
#

Radius of gyration: 16.28 Å; chains: 1; bounding box: 36×17×50 Å

Secondary structure (DSSP, 8-state):
----HHHHHHHHHHHHHHHHHHHHHHHHHHHHHTT----HHHHHHHHHHHHHHHHHHHHHHHHHHHHHTT-

Foldseek 3Di:
DDDDPVNVVVVVLVVLVVVLVVQLVCCVVVCVVVVHPQDNVNSVVVSVVVSVVVVVVVVVVVVVVVVVVVD

Organism: Azospirillum brasilense (NCBI:txid192)

Sequence (71 aa):
MSQSRLLSGAEACANTASGFALSWMAGMIVYPMLGWPISAGQNTAVVLVFTAISLLRSYLWRRLFNRVRSC

=== Feature glossary ===
The record interleaves many kinds of information about one protein. Here is each kind framed as the question it answers.

Q: What are the backbone torsion angles?
A: φ (phi) and ψ (psi) are the two rotatable backbone dihedrals per residue: φ is the C(i-1)–N–Cα–C torsion, ψ is the N–Cα–C–N(i+1) torsion, both in degrees on (−180°, 180°]. α-helical residues cluster near (−60°, −45°); β-strand residues near (−120°, +130°). A Ramachandran plot is simply a scatter of (φ, ψ) for every residue.

Q: What is the amino-acid chain?
A: This is the polypeptide sequence — one letter per residue, N-terminus first. Length ranges from a few dozen residues for small domains to over a thousand for large multi-domain proteins.

Q: How mobile is each atom in the crystal?
A: For experimental (PDB) structures, the B-factor (temperature factor) quantifies the positional spread of each atom in the crystal — a combination of thermal vibration and static disorder — in units of Å². High B-factors mark flexible loops or poorly resolved regions; low B-factors mark the rigid, well-ordered core.

Q: Are the domains correctly placed relative to each other?
A: Predicted Aligned Error (PAE) is an AlphaFold confidence matrix: entry (i, j) is the expected error in the position of residue j, in ångströms, when the prediction is superimposed on the true structure at residue i. Low PAE within a block of residues means that block is internally rigid and well-predicted; high PAE between two blocks means their relative placement is uncertain even if each block individually is confident.

Q: How confident is the AlphaFold model at each residue?
A: pLDDT is the predicted lDDT-Cα score: AlphaFold's confidence that the local environment of each residue (all inter-atomic distances within 15 Å) is correctly placed. It is a per-residue number between 0 and 100, with higher meaning more reliable.

Q: What family and function is it annotated with?
A: Functional annotations link the protein to curated databases. InterPro entries identify conserved domains and families by matching the sequence against member-database signatures (Pfam, PROSITE, CDD, …). Gene Ontology (GO) terms describe molecular function, biological process, and cellular component in a controlled vocabulary. CATH places the structure in a hierarchical fold classification (Class/Architecture/Topology/Homologous-superfamily). The organism is the source species.

Q: How big and how compact is the whole molecule?
A: Three whole-structure scalars: the radius of gyration (RMS distance of Cα from centroid, in Å), the count of Cα–Cα contacts (pairs closer than 8 Å and separated by more than four residues in sequence — i.e. tertiary, not local, contacts), and the bounding-box dimensions. Together they distinguish compact globular folds from extended fibres or disordered chains.

Q: What known structures does this most resemble?
A: The Foldseek neighbor list gives the closest experimentally determined structures in the PDB, ranked by structural alignment. TM-score near 1 means near-identical fold; near 0.3 means only rough topology match. This is how one finds what a novel AlphaFold prediction most resembles in the solved-structure universe.

Q: Which residues are buried vs exposed?
A: SASA measures how much of the protein is reachable by solvent. It is computed by rolling a water-sized probe over the atomic surface and summing the exposed area (Å²). Per-residue SASA distinguishes core (buried, low SASA) from surface (exposed, high SASA) residues; total SASA is a whole-molecule size measure.

Q: Which residues are in helices, strands, or loops?
A: Eight-state secondary structure (DSSP): H is the canonical α-helix, G the tighter 3₁₀-helix, I the wider π-helix; E/B are β-structure, T and S are turns and bends, and '-' is everything else. DSSP derives these from the pattern of main-chain N–H···O=C hydrogen bonds, not from the sequence.

Q: Where is each backbone atom in 3D?
A: Structure coordinates are given as an mmCIF _atom_site loop: one row per atom with element, residue name, chain id, sequence number, and x/y/z position in Å. Only the four main-chain atoms per residue are included here; side chains are omitted to keep the record compact.

Q: What if only a Cα trace is available?
A: Three-state secondary structure (P-SEA) collapses the eight DSSP classes into helix (a), strand (b), and coil (c). P-SEA assigns these from Cα geometry alone — distances and angles — without requiring backbone oxygens, so it works on any Cα trace.

Q: What do the rendered images show?
A: The six renders are orthographic views along the three Cartesian axes in both directions. Representation (cartoon, sticks, or surface) and color scheme (sequence-rainbow or by-chain) vary across proteins so the training set covers all the common visualization conventions.

Q: What does the local fold look like, residue by residue?
A: Foldseek's 3Di representation compresses backbone geometry into a per-residue letter drawn from a learned twenty-state alphabet. It captures the tertiary interaction pattern around each residue — which residues are packed against it in space, regardless of where they are in sequence.

Q: What do the diagnostic plots show?
A: The contact map is a binary N×N matrix image: pixel (i, j) is dark where Cα_i and Cα_j are within 8 Å and |i−j|>4. Because the |i−j|>4 filter removes local helical contacts, off-diagonal stripes parallel to the main diagonal indicate parallel β-sheets; stripes perpendicular to it indicate antiparallel β-sheets. The Ramachandran plot scatters every residue's (φ, ψ) pair against the sterically allowed regions. The PAE heatmap renders the predicted-aligned-error matrix.